Protein AF-A0A257RW24-F1 (afdb_monomer_lite)

Structure (mmCIF, N/CA/C/O backbone):
data_AF-A0A257RW24-F1
#
_entry.id   AF-A0A257RW24-F1
#
loop_
_atom_site.group_PDB
_atom_site.id
_atom_site.type_symbol
_atom_site.label_atom_id
_atom_site.label_alt_id
_atom_site.label_comp_id
_atom_site.label_asym_id
_atom_site.label_entity_id
_atom_site.label_seq_id
_atom_site.pdbx_PDB_ins_code
_atom_site.Cartn_x
_atom_site.Cartn_y
_atom_site.Cartn_z
_atom_site.occupancy
_atom_site.B_iso_or_equiv
_atom_site.auth_seq_id
_atom_site.auth_comp_id
_atom_site.auth_asym_id
_atom_site.auth_atom_id
_atom_site.pdbx_PDB_model_num
ATOM 1 N N . MET A 1 1 ? 23.960 -0.254 -14.186 1.00 91.56 1 MET A N 1
ATOM 2 C CA . MET A 1 1 ? 24.199 -0.274 -12.719 1.00 91.56 1 MET A CA 1
ATOM 3 C C . MET A 1 1 ? 23.982 -1.672 -12.158 1.00 91.56 1 MET A C 1
ATOM 5 O O . MET A 1 1 ? 23.257 -2.456 -12.756 1.00 91.56 1 MET A O 1
ATOM 9 N N . ARG A 1 2 ? 24.567 -2.005 -10.997 1.00 92.94 2 ARG A N 1
ATOM 10 C CA . ARG A 1 2 ? 24.289 -3.277 -10.287 1.00 92.94 2 ARG A CA 1
ATOM 11 C C . ARG A 1 2 ? 23.154 -3.119 -9.274 1.00 92.94 2 ARG A C 1
ATOM 13 O O . ARG A 1 2 ? 22.886 -2.017 -8.808 1.00 92.94 2 ARG A O 1
ATOM 20 N N . ILE A 1 3 ? 22.538 -4.231 -8.863 1.00 92.69 3 ILE A N 1
ATOM 21 C CA . ILE A 1 3 ? 21.361 -4.223 -7.970 1.00 92.69 3 ILE A CA 1
ATOM 22 C C . ILE A 1 3 ? 21.601 -3.482 -6.644 1.00 92.69 3 ILE A C 1
ATOM 24 O O . ILE A 1 3 ? 20.705 -2.809 -6.149 1.00 92.69 3 ILE A O 1
ATOM 28 N N . GLY A 1 4 ? 22.813 -3.559 -6.079 1.00 94.50 4 GLY A N 1
ATOM 29 C CA . GLY A 1 4 ? 23.156 -2.841 -4.846 1.00 94.50 4 GLY A CA 1
ATOM 30 C C . GLY A 1 4 ? 23.192 -1.320 -5.027 1.00 94.50 4 GLY A C 1
ATOM 31 O O . GLY A 1 4 ? 22.765 -0.578 -4.146 1.00 94.50 4 GLY A O 1
ATOM 32 N N . GLU A 1 5 ? 23.639 -0.853 -6.191 1.00 94.94 5 GLU A N 1
ATOM 33 C CA . GLU A 1 5 ? 23.648 0.570 -6.530 1.00 94.94 5 GLU A CA 1
ATOM 34 C C . GLU A 1 5 ? 22.223 1.086 -6.755 1.00 94.94 5 GLU A C 1
ATOM 36 O O . GLU A 1 5 ? 21.843 2.117 -6.200 1.00 94.94 5 GLU A O 1
ATOM 41 N N . VAL A 1 6 ? 21.400 0.328 -7.487 1.00 94.75 6 VAL A N 1
ATOM 42 C CA . VAL A 1 6 ? 19.977 0.647 -7.683 1.00 94.75 6 VAL A CA 1
ATOM 43 C C . VAL A 1 6 ? 19.242 0.690 -6.354 1.00 94.75 6 VAL A C 1
ATOM 45 O O . VAL A 1 6 ? 18.487 1.627 -6.113 1.00 94.75 6 VAL A O 1
ATOM 48 N N . ALA A 1 7 ? 19.484 -0.276 -5.466 1.00 94.81 7 ALA A N 1
ATOM 49 C CA . ALA A 1 7 ? 18.884 -0.303 -4.138 1.00 94.81 7 ALA A CA 1
ATOM 50 C C . ALA A 1 7 ? 19.209 0.969 -3.345 1.00 94.81 7 ALA A C 1
ATOM 52 O O . ALA A 1 7 ? 18.314 1.620 -2.808 1.00 94.81 7 ALA A O 1
ATOM 53 N N . LYS A 1 8 ? 20.482 1.382 -3.348 1.00 94.69 8 LYS A N 1
ATOM 54 C CA . LYS A 1 8 ? 20.921 2.615 -2.685 1.00 94.69 8 LYS A CA 1
ATOM 55 C C . LYS A 1 8 ? 20.269 3.862 -3.290 1.00 94.69 8 LYS A C 1
ATOM 57 O O . LYS A 1 8 ? 19.833 4.735 -2.549 1.00 94.69 8 LYS A O 1
ATOM 62 N N . ARG A 1 9 ? 20.191 3.954 -4.621 1.00 95.06 9 ARG A N 1
ATOM 63 C CA . ARG A 1 9 ? 19.664 5.137 -5.328 1.00 95.06 9 ARG A CA 1
ATOM 64 C C . ARG A 1 9 ? 18.137 5.245 -5.310 1.00 95.06 9 ARG A C 1
ATOM 66 O O . ARG A 1 9 ? 17.607 6.353 -5.344 1.00 95.06 9 ARG A O 1
ATOM 73 N N . SER A 1 10 ? 17.439 4.113 -5.284 1.00 92.75 10 SER A N 1
ATOM 74 C CA . SER A 1 10 ? 15.971 4.048 -5.241 1.00 92.75 10 SER A CA 1
ATOM 75 C C . SER A 1 10 ? 1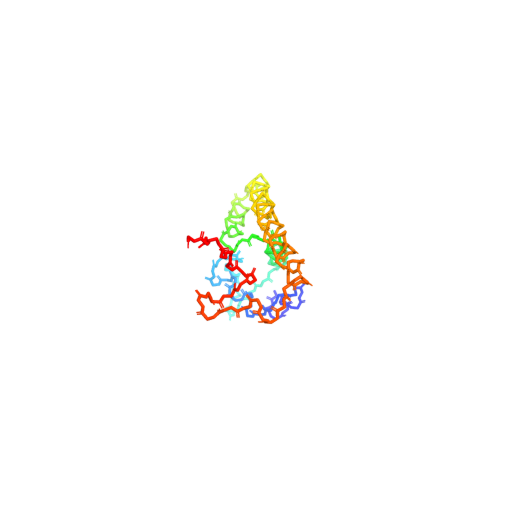5.407 4.045 -3.818 1.00 92.75 10 SER A C 1
ATOM 77 O O . SER A 1 10 ? 14.216 4.283 -3.645 1.00 92.75 10 SER A O 1
ATOM 79 N N . GLY A 1 11 ? 16.230 3.752 -2.804 1.00 93.00 11 GLY A N 1
ATOM 80 C CA . GLY A 1 11 ? 15.769 3.534 -1.429 1.00 93.00 11 GLY A CA 1
ATOM 81 C C . GLY A 1 11 ? 14.998 2.220 -1.244 1.00 93.00 11 GLY A C 1
ATOM 82 O O . GLY A 1 11 ? 14.394 1.997 -0.197 1.00 93.00 11 GLY A O 1
ATOM 83 N N . VAL A 1 12 ? 14.998 1.338 -2.249 1.00 94.94 12 VAL A N 1
ATOM 84 C CA . VAL A 1 12 ? 14.313 0.042 -2.213 1.00 94.94 12 VAL A CA 1
ATOM 85 C C . VAL A 1 12 ? 15.320 -1.056 -1.887 1.00 94.94 12 VAL A C 1
ATOM 87 O O . VAL A 1 12 ? 16.383 -1.141 -2.492 1.00 94.94 12 VAL A O 1
ATOM 90 N N . SER A 1 13 ? 14.993 -1.934 -0.935 1.00 96.19 13 SER A N 1
ATOM 91 C CA . SER A 1 13 ? 15.895 -3.031 -0.569 1.00 96.19 13 SER A CA 1
ATOM 92 C C . SER A 1 13 ? 16.151 -3.977 -1.751 1.00 96.19 13 SER A C 1
ATOM 94 O O . SER A 1 13 ? 15.255 -4.238 -2.553 1.00 96.19 13 SER A O 1
ATOM 96 N N . VAL A 1 14 ? 17.345 -4.577 -1.812 1.00 95.94 14 VAL A N 1
ATOM 97 C CA . VAL A 1 14 ? 17.691 -5.601 -2.819 1.00 95.94 14 VAL A CA 1
ATOM 98 C C . VAL A 1 14 ? 16.665 -6.740 -2.840 1.00 95.94 14 VAL A C 1
ATOM 100 O O . VAL A 1 14 ? 16.282 -7.204 -3.912 1.00 95.94 14 VAL A O 1
ATOM 103 N N . LYS A 1 15 ? 16.184 -7.169 -1.664 1.00 96.56 15 LYS A N 1
ATOM 104 C CA . LYS A 1 15 ? 15.147 -8.204 -1.540 1.00 96.56 15 LYS A CA 1
ATOM 105 C C . LYS A 1 15 ? 13.850 -7.774 -2.224 1.00 96.56 15 LYS A C 1
ATOM 107 O O . LYS A 1 15 ? 13.249 -8.566 -2.938 1.00 96.56 15 LYS A O 1
ATOM 112 N N . THR A 1 16 ? 13.434 -6.525 -2.030 1.00 95.56 16 THR A N 1
ATOM 113 C CA . THR A 1 16 ? 12.221 -5.994 -2.657 1.00 95.56 16 THR A CA 1
ATOM 114 C C . THR A 1 16 ? 12.377 -5.829 -4.164 1.00 95.56 16 THR A C 1
ATOM 116 O O . THR A 1 16 ? 11.444 -6.152 -4.884 1.00 95.56 16 THR A O 1
ATOM 119 N N . ILE A 1 17 ? 13.544 -5.390 -4.649 1.00 95.06 17 ILE A N 1
ATOM 120 C CA . ILE A 1 17 ? 13.813 -5.312 -6.095 1.00 95.06 17 ILE A CA 1
ATOM 121 C C . ILE A 1 17 ? 13.665 -6.697 -6.732 1.00 95.06 17 ILE A C 1
ATOM 123 O O . ILE A 1 17 ? 12.927 -6.843 -7.698 1.00 95.06 17 ILE A O 1
ATOM 127 N N . ARG A 1 18 ? 14.278 -7.733 -6.142 1.00 94.31 18 ARG A N 1
ATOM 128 C CA . ARG A 1 18 ? 14.134 -9.118 -6.628 1.00 94.31 18 ARG A CA 1
ATOM 129 C C . ARG A 1 18 ? 12.687 -9.595 -6.615 1.00 94.31 18 ARG A C 1
ATOM 131 O O . ARG A 1 18 ? 12.247 -10.205 -7.576 1.00 94.31 18 ARG A O 1
ATOM 138 N N . TYR A 1 19 ? 11.954 -9.292 -5.549 1.00 95.06 19 TYR A N 1
ATOM 139 C CA . TYR A 1 19 ? 10.537 -9.632 -5.464 1.00 95.06 19 TYR A CA 1
ATOM 140 C C . TYR A 1 19 ? 9.714 -8.938 -6.562 1.00 95.06 19 TYR A C 1
ATOM 142 O O . TYR A 1 19 ? 8.814 -9.536 -7.137 1.00 95.06 19 TYR A O 1
ATOM 150 N N . TYR A 1 20 ? 10.035 -7.688 -6.895 1.00 95.38 20 TYR A N 1
ATOM 151 C CA . TYR A 1 20 ? 9.370 -6.973 -7.980 1.00 95.38 20 TYR A CA 1
ATOM 152 C C . TYR A 1 20 ? 9.704 -7.499 -9.374 1.00 95.38 20 TYR A C 1
ATOM 154 O O . TYR A 1 20 ? 8.849 -7.433 -10.258 1.00 95.38 20 TYR A O 1
ATOM 162 N N . GLU A 1 21 ? 10.917 -8.011 -9.576 1.00 92.75 21 GLU A N 1
ATOM 163 C CA . GLU A 1 21 ? 11.261 -8.768 -10.782 1.00 92.75 21 GLU A CA 1
ATOM 164 C C . GLU A 1 21 ? 10.459 -10.069 -10.856 1.00 92.75 21 GLU A C 1
ATOM 166 O O . GLU A 1 21 ? 9.874 -10.359 -11.890 1.00 92.75 21 GLU A O 1
ATOM 171 N N . GLU A 1 22 ? 10.386 -10.822 -9.754 1.00 93.12 22 GLU A N 1
ATOM 172 C CA . GLU A 1 22 ? 9.720 -12.131 -9.680 1.00 93.12 22 GLU A CA 1
ATOM 173 C C . GLU A 1 22 ? 8.231 -12.062 -10.035 1.00 93.12 22 GLU A C 1
ATOM 175 O O . GLU A 1 22 ? 7.725 -12.914 -10.758 1.00 93.12 22 GLU A O 1
ATOM 180 N N . ILE A 1 23 ? 7.532 -11.023 -9.575 1.00 93.00 23 ILE A N 1
ATOM 181 C CA . ILE A 1 23 ? 6.116 -10.799 -9.915 1.00 93.00 23 ILE A CA 1
ATOM 182 C C . ILE A 1 23 ? 5.931 -9.980 -11.207 1.00 93.00 23 ILE A C 1
ATOM 184 O O . ILE A 1 23 ? 4.803 -9.639 -11.577 1.00 93.00 23 ILE A O 1
ATOM 188 N N . GLU A 1 24 ? 7.036 -9.646 -11.878 1.00 91.12 24 GLU A N 1
ATOM 189 C CA . GLU A 1 24 ? 7.129 -8.900 -13.139 1.00 91.12 24 GLU A CA 1
ATOM 190 C C . GLU A 1 24 ? 6.506 -7.492 -13.102 1.00 91.12 24 GLU A C 1
ATOM 192 O O . GLU A 1 24 ? 6.045 -6.974 -14.117 1.00 91.12 24 GLU A O 1
ATOM 197 N N . VAL A 1 25 ? 6.481 -6.835 -11.938 1.00 93.75 25 VAL A N 1
ATOM 198 C CA . VAL A 1 25 ? 6.044 -5.428 -11.846 1.00 93.75 25 VAL A CA 1
ATOM 199 C C . VAL A 1 25 ? 7.166 -4.467 -12.261 1.00 93.75 25 VAL A C 1
ATOM 201 O O . VAL A 1 25 ? 6.911 -3.404 -12.828 1.00 93.75 25 VAL A O 1
ATOM 204 N N . LEU A 1 26 ? 8.427 -4.845 -12.023 1.00 90.75 26 LEU A N 1
ATOM 205 C CA . LEU A 1 26 ? 9.592 -4.056 -12.436 1.00 90.75 26 LEU A CA 1
ATOM 206 C C . LEU A 1 26 ? 10.038 -4.352 -13.879 1.00 90.75 26 LEU A C 1
ATOM 208 O O . LEU A 1 26 ? 10.680 -3.501 -14.485 1.00 90.75 26 LEU A O 1
ATOM 212 N N . GLY A 1 27 ? 9.650 -5.506 -14.432 1.00 81.94 27 GLY A N 1
ATOM 213 C CA . GLY A 1 27 ? 10.197 -6.044 -15.683 1.00 81.94 27 GLY A CA 1
ATOM 214 C C . GLY A 1 27 ? 11.534 -6.767 -15.474 1.00 81.94 27 GLY A C 1
ATOM 215 O O . GLY A 1 27 ? 12.155 -6.648 -14.415 1.00 81.94 27 GLY A O 1
ATOM 216 N N . GLU A 1 28 ? 11.974 -7.546 -16.468 1.00 79.44 28 GLU A N 1
ATOM 217 C CA . GLU A 1 28 ? 13.285 -8.205 -16.414 1.00 79.44 28 GLU A CA 1
ATOM 218 C C . GLU A 1 28 ? 14.391 -7.215 -16.831 1.00 79.44 28 GLU A C 1
ATOM 220 O O . GLU A 1 28 ? 14.307 -6.619 -17.908 1.00 79.44 28 GLU A O 1
ATOM 225 N N . PRO A 1 29 ? 15.444 -7.017 -16.016 1.00 81.56 29 PRO A N 1
ATOM 226 C CA . PRO A 1 29 ? 16.539 -6.127 -16.376 1.00 81.56 29 PRO A CA 1
ATOM 227 C C . PRO A 1 29 ? 17.379 -6.709 -17.514 1.00 81.56 29 PRO A C 1
ATOM 229 O O . PRO A 1 29 ? 17.580 -7.924 -17.622 1.00 81.56 29 PRO A O 1
ATOM 232 N N . ARG A 1 30 ? 17.971 -5.820 -18.316 1.00 82.81 30 ARG A N 1
ATOM 233 C CA . ARG A 1 30 ? 18.951 -6.201 -19.336 1.00 82.81 30 ARG A CA 1
ATOM 234 C C . ARG A 1 30 ? 20.096 -6.987 -18.692 1.00 82.81 30 ARG A C 1
ATOM 236 O O . ARG A 1 30 ? 20.516 -6.716 -17.568 1.00 82.81 30 ARG A O 1
ATOM 243 N N . ARG A 1 31 ? 20.651 -7.953 -19.423 1.00 87.12 31 ARG A N 1
ATOM 244 C CA . ARG A 1 31 ? 21.858 -8.675 -19.004 1.00 87.12 31 ARG A CA 1
ATOM 245 C C . ARG A 1 31 ? 23.073 -8.207 -19.797 1.00 87.12 31 ARG A C 1
ATOM 247 O O . ARG A 1 31 ? 22.994 -7.978 -21.002 1.00 87.12 31 ARG A O 1
ATOM 254 N N . LEU A 1 32 ? 24.204 -8.057 -19.114 1.00 86.38 32 LEU A N 1
ATOM 255 C CA . LEU A 1 32 ? 25.505 -7.855 -19.750 1.00 86.38 32 LEU A CA 1
ATOM 256 C C . LEU A 1 32 ? 25.978 -9.156 -20.404 1.00 86.38 32 LEU A C 1
ATOM 258 O O . LEU A 1 32 ? 25.564 -10.242 -20.001 1.00 86.38 32 LEU A O 1
ATOM 262 N N . ALA A 1 33 ? 26.939 -9.050 -21.324 1.00 85.25 33 ALA A N 1
ATOM 263 C CA . ALA A 1 33 ? 27.620 -10.210 -21.912 1.00 85.25 33 ALA A CA 1
ATOM 264 C C . ALA A 1 33 ? 28.256 -11.137 -20.853 1.00 85.25 33 ALA A C 1
ATOM 266 O O . ALA A 1 33 ? 28.387 -12.334 -21.067 1.00 85.25 33 ALA A O 1
ATOM 267 N N . SER A 1 34 ? 28.591 -10.597 -19.678 1.00 85.50 34 SER A N 1
ATOM 268 C CA . SER A 1 34 ? 29.086 -11.344 -18.515 1.00 85.50 34 SER A CA 1
ATOM 269 C C . SER A 1 34 ? 27.996 -12.073 -17.710 1.00 85.50 34 SER A C 1
ATOM 271 O O . SER A 1 34 ? 28.286 -12.622 -16.651 1.00 85.50 34 SER A O 1
ATOM 273 N N . GLY A 1 35 ? 26.734 -12.049 -18.153 1.00 84.50 35 GLY A N 1
ATOM 274 C CA . GLY A 1 35 ? 25.596 -12.716 -17.506 1.00 84.50 35 GLY A CA 1
ATOM 275 C C . GLY A 1 35 ? 24.979 -11.953 -16.329 1.00 84.50 35 GLY A C 1
ATOM 276 O O . GLY A 1 35 ? 23.937 -12.348 -15.803 1.00 84.50 35 GLY A O 1
ATOM 277 N N . TYR A 1 36 ? 25.580 -10.838 -15.915 1.00 85.69 36 TYR A N 1
ATOM 278 C CA . TYR A 1 36 ? 25.061 -10.023 -14.823 1.00 85.69 36 TYR A CA 1
ATOM 279 C C . TYR A 1 36 ? 23.892 -9.134 -15.247 1.00 85.69 36 TYR A C 1
ATOM 281 O O . TYR A 1 36 ? 23.908 -8.560 -16.333 1.00 85.69 36 TYR A O 1
ATOM 289 N N . ARG A 1 37 ? 22.926 -8.951 -14.336 1.00 88.75 37 ARG A N 1
ATOM 290 C CA . ARG A 1 37 ? 21.855 -7.955 -14.475 1.00 88.75 37 ARG A CA 1
ATOM 291 C C . ARG A 1 37 ? 22.435 -6.541 -14.481 1.00 88.75 37 ARG A C 1
ATOM 293 O O . ARG A 1 37 ? 23.258 -6.206 -13.620 1.00 88.75 37 ARG A O 1
ATOM 300 N N . ASP A 1 38 ? 21.959 -5.741 -15.419 1.00 90.88 38 ASP A N 1
ATOM 301 C CA . ASP A 1 38 ? 22.277 -4.337 -15.595 1.00 90.88 38 ASP A CA 1
ATOM 302 C C . ASP A 1 38 ? 20.996 -3.516 -15.566 1.00 90.88 38 ASP A C 1
ATOM 304 O O . ASP A 1 38 ? 20.056 -3.768 -16.315 1.00 90.88 38 ASP A O 1
ATOM 308 N N . TYR A 1 39 ? 20.978 -2.544 -14.667 1.00 90.94 39 TYR A N 1
ATOM 309 C CA . TYR A 1 39 ? 19.845 -1.653 -14.470 1.00 90.94 39 TYR A CA 1
ATOM 310 C C . TYR A 1 39 ? 20.206 -0.248 -14.923 1.00 90.94 39 TYR A C 1
ATOM 312 O O . TYR A 1 39 ? 21.307 0.244 -14.645 1.00 90.94 39 TYR A O 1
ATOM 320 N N . ASP A 1 40 ? 19.260 0.408 -15.564 1.00 90.81 40 ASP A N 1
ATOM 321 C CA . ASP A 1 40 ? 19.364 1.776 -16.046 1.00 90.81 40 ASP A CA 1
ATOM 322 C C . ASP A 1 40 ? 18.687 2.771 -15.093 1.00 90.81 40 ASP A C 1
ATOM 324 O O . ASP A 1 40 ? 18.219 2.435 -13.999 1.00 90.81 40 ASP A O 1
ATOM 328 N N . ILE A 1 41 ? 18.708 4.043 -15.484 1.00 90.06 41 ILE A N 1
ATOM 329 C CA . ILE A 1 41 ? 18.065 5.115 -14.727 1.00 90.06 41 ILE A CA 1
ATOM 330 C C . ILE A 1 41 ? 16.539 4.957 -14.697 1.00 90.06 41 ILE A C 1
ATOM 332 O O . ILE A 1 41 ? 15.924 5.249 -13.672 1.00 90.06 41 ILE A O 1
ATOM 336 N N . ASP A 1 42 ? 15.950 4.410 -15.760 1.00 89.75 42 ASP A N 1
ATOM 337 C CA . ASP A 1 42 ? 14.507 4.198 -15.885 1.00 89.75 42 ASP A CA 1
ATOM 338 C C . ASP A 1 42 ? 14.003 3.190 -14.848 1.00 89.75 42 ASP A C 1
ATOM 340 O O . ASP A 1 42 ? 12.936 3.371 -14.258 1.00 89.75 42 ASP A O 1
ATOM 344 N N . THR A 1 43 ? 14.824 2.192 -14.510 1.00 92.56 43 THR A N 1
ATOM 345 C CA . THR A 1 43 ? 14.569 1.276 -13.390 1.00 92.56 43 THR A CA 1
ATOM 346 C C . THR A 1 43 ? 14.364 2.037 -12.073 1.00 92.56 43 THR A C 1
ATOM 348 O O . THR A 1 43 ? 13.487 1.688 -11.280 1.00 92.56 43 THR A O 1
ATOM 351 N N . ILE A 1 44 ? 15.154 3.084 -11.807 1.00 93.25 44 ILE A N 1
ATOM 352 C CA . ILE A 1 44 ? 15.045 3.868 -10.566 1.00 93.25 44 ILE A CA 1
ATOM 353 C C . ILE A 1 44 ? 13.729 4.651 -10.544 1.00 93.25 44 ILE A C 1
ATOM 355 O O . ILE A 1 44 ? 13.041 4.642 -9.521 1.00 93.25 44 ILE A O 1
ATOM 359 N N . GLU A 1 45 ? 13.359 5.287 -11.654 1.00 91.50 45 GLU A N 1
ATOM 360 C CA . GLU A 1 45 ? 12.085 6.007 -11.772 1.00 91.50 45 GLU A CA 1
ATOM 361 C C . GLU A 1 45 ? 10.888 5.062 -11.624 1.00 91.50 45 GLU A C 1
ATOM 363 O O . GLU A 1 45 ? 9.944 5.351 -10.884 1.00 91.50 45 GLU A O 1
ATOM 368 N N . ARG A 1 46 ? 10.964 3.867 -12.216 1.00 93.00 46 ARG A N 1
ATOM 369 C CA . ARG A 1 46 ? 9.943 2.823 -12.066 1.00 93.00 46 ARG A CA 1
ATOM 370 C C . ARG A 1 46 ? 9.813 2.357 -10.616 1.00 93.00 46 ARG A C 1
ATOM 372 O O . ARG A 1 46 ? 8.701 2.246 -10.106 1.00 93.00 46 ARG A O 1
ATOM 379 N N . LEU A 1 47 ? 10.925 2.154 -9.906 1.00 95.44 47 LEU A N 1
ATOM 380 C CA . LEU A 1 47 ? 10.908 1.811 -8.478 1.00 95.44 47 LEU A CA 1
ATOM 381 C C . LEU A 1 47 ? 10.273 2.912 -7.619 1.00 95.44 47 LEU A C 1
ATOM 383 O O . LEU A 1 47 ? 9.487 2.603 -6.720 1.00 95.44 47 LEU A O 1
ATOM 387 N N . ARG A 1 48 ? 10.570 4.186 -7.904 1.00 93.50 48 ARG A N 1
ATOM 388 C CA . ARG A 1 48 ? 9.936 5.332 -7.231 1.00 93.50 48 ARG A CA 1
ATOM 389 C C . ARG A 1 48 ? 8.433 5.366 -7.488 1.00 93.50 48 ARG A C 1
ATOM 391 O O . ARG A 1 48 ? 7.663 5.522 -6.542 1.00 93.50 48 ARG A O 1
ATOM 398 N N . PHE A 1 49 ? 8.017 5.147 -8.734 1.00 92.50 49 PHE A N 1
ATOM 399 C CA . PHE A 1 49 ? 6.609 5.072 -9.110 1.00 92.50 49 PHE A CA 1
ATOM 400 C C . PHE A 1 49 ? 5.868 3.952 -8.365 1.00 92.50 49 PHE A C 1
ATOM 402 O O . PHE A 1 49 ? 4.816 4.198 -7.770 1.00 92.50 49 PHE A O 1
ATOM 409 N N . ILE A 1 50 ? 6.432 2.739 -8.337 1.00 95.00 50 ILE A N 1
ATOM 410 C CA . ILE A 1 50 ? 5.838 1.598 -7.624 1.00 95.00 50 ILE A CA 1
ATOM 411 C C . ILE A 1 50 ? 5.676 1.939 -6.134 1.00 95.00 50 ILE A C 1
ATOM 413 O O . ILE A 1 50 ? 4.626 1.687 -5.546 1.00 95.00 50 ILE A O 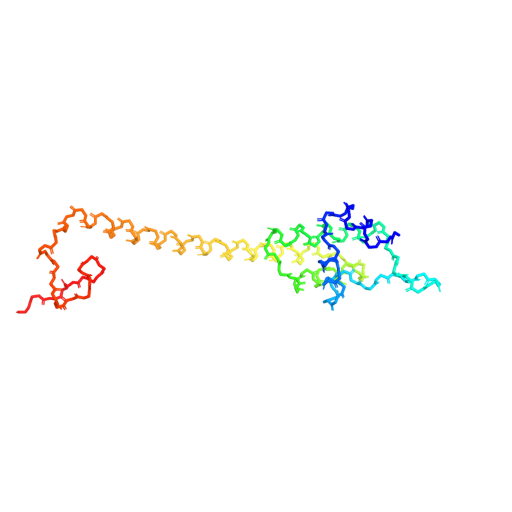1
ATOM 417 N N . ARG A 1 51 ? 6.691 2.554 -5.517 1.00 94.31 51 ARG A N 1
ATOM 418 C CA . ARG A 1 51 ? 6.656 2.962 -4.104 1.00 94.31 51 ARG A CA 1
ATOM 419 C C . ARG A 1 51 ? 5.589 4.011 -3.810 1.00 94.31 51 ARG A C 1
ATOM 421 O O . ARG A 1 51 ? 4.836 3.834 -2.857 1.00 94.31 51 ARG A O 1
ATOM 428 N N . ALA A 1 52 ? 5.503 5.059 -4.625 1.00 92.38 52 ALA A N 1
ATOM 429 C CA . ALA A 1 52 ? 4.483 6.094 -4.478 1.00 92.38 52 ALA A CA 1
ATOM 430 C C . ALA A 1 52 ? 3.066 5.514 -4.629 1.00 92.38 52 ALA A C 1
ATOM 432 O O . ALA A 1 52 ? 2.189 5.801 -3.819 1.00 92.38 52 ALA A O 1
ATOM 433 N N . SER A 1 53 ? 2.876 4.620 -5.600 1.00 93.12 53 SER A N 1
ATOM 434 C CA . SER A 1 53 ? 1.592 3.957 -5.854 1.00 93.12 53 SER A CA 1
ATOM 435 C C . SER A 1 53 ? 1.161 3.034 -4.708 1.00 93.12 53 SER A C 1
ATOM 437 O O . SER A 1 53 ? -0.010 2.979 -4.340 1.00 93.12 53 SER A O 1
ATOM 439 N N . GLN A 1 54 ? 2.105 2.323 -4.088 1.00 94.12 54 GLN A N 1
ATOM 440 C CA . GLN A 1 54 ? 1.799 1.537 -2.891 1.00 94.12 54 GLN A CA 1
ATOM 441 C C . GLN A 1 54 ? 1.457 2.419 -1.691 1.00 94.12 54 GLN A C 1
ATOM 443 O O . GLN A 1 54 ? 0.575 2.067 -0.911 1.00 94.12 54 GLN A O 1
ATOM 448 N N . ALA A 1 55 ? 2.129 3.564 -1.539 1.00 91.94 55 ALA A N 1
ATOM 449 C CA . ALA A 1 55 ? 1.829 4.512 -0.469 1.00 91.94 55 ALA A CA 1
ATOM 450 C C . ALA A 1 55 ? 0.419 5.117 -0.605 1.00 91.94 55 ALA A C 1
ATOM 452 O O . ALA A 1 55 ? -0.207 5.410 0.409 1.00 91.94 55 ALA A O 1
ATOM 453 N N . SER A 1 56 ? -0.114 5.232 -1.828 1.00 90.12 56 SER A N 1
ATOM 454 C CA . SER A 1 56 ? -1.516 5.605 -2.072 1.00 90.12 56 SER A CA 1
ATOM 455 C C . SER A 1 56 ? -2.509 4.445 -1.916 1.00 90.12 56 SER A C 1
ATOM 457 O O . SER A 1 56 ? -3.704 4.624 -2.134 1.00 90.12 56 SER A O 1
ATOM 459 N N . GLY A 1 57 ? -2.042 3.251 -1.542 1.00 90.56 57 GLY A N 1
ATOM 460 C CA . GLY A 1 57 ? -2.892 2.094 -1.273 1.00 90.56 57 GLY A CA 1
ATOM 461 C C . GLY A 1 57 ? -3.218 1.228 -2.488 1.00 90.56 57 GLY A C 1
ATOM 462 O O . GLY A 1 57 ? -4.093 0.375 -2.369 1.00 90.56 57 GLY A O 1
ATOM 463 N N . LEU A 1 58 ? -2.529 1.409 -3.621 1.00 92.88 58 LEU A N 1
ATOM 464 C CA . LEU A 1 58 ? -2.681 0.521 -4.774 1.00 92.88 58 LEU A CA 1
ATOM 465 C C . LEU A 1 58 ? -1.957 -0.808 -4.537 1.00 92.88 58 LEU A C 1
ATOM 467 O O . LEU A 1 58 ? -0.844 -0.863 -3.998 1.00 92.88 58 LEU A O 1
ATOM 471 N N . SER A 1 59 ? -2.583 -1.892 -4.979 1.00 93.88 59 SER A N 1
ATOM 472 C CA . SER A 1 59 ? -1.996 -3.227 -4.956 1.00 93.88 59 SER A CA 1
ATOM 473 C C . SER A 1 59 ? -0.910 -3.380 -6.025 1.00 93.88 59 SER A C 1
ATOM 475 O O . SER A 1 59 ? -0.901 -2.702 -7.052 1.00 93.88 59 SER A O 1
ATOM 477 N N . LEU A 1 60 ? 0.005 -4.334 -5.830 1.00 93.88 60 LEU A N 1
ATOM 478 C CA . LEU A 1 60 ? 1.033 -4.632 -6.836 1.00 93.88 60 LEU A CA 1
ATOM 479 C C . LEU A 1 60 ? 0.441 -5.135 -8.162 1.00 93.88 60 LEU A C 1
ATOM 481 O O . LEU A 1 60 ? 1.051 -4.915 -9.203 1.00 93.88 60 LEU A O 1
ATOM 485 N N . GLY A 1 61 ? -0.744 -5.753 -8.134 1.00 92.94 61 GLY A N 1
ATOM 486 C CA . GLY A 1 61 ? -1.465 -6.161 -9.341 1.00 92.94 61 GLY A CA 1
ATOM 487 C C . GLY A 1 61 ? -1.955 -4.964 -10.159 1.00 92.94 61 GLY A C 1
ATOM 488 O O . GLY A 1 61 ? -1.713 -4.903 -11.362 1.00 92.94 61 GLY A O 1
ATOM 489 N N . GLU A 1 62 ? -2.566 -3.972 -9.506 1.00 93.62 62 GLU A N 1
ATOM 490 C CA . GLU A 1 62 ? -2.996 -2.727 -10.163 1.00 93.62 62 GLU A CA 1
ATOM 491 C C . GLU A 1 62 ? -1.796 -1.946 -10.707 1.00 93.62 62 GLU A C 1
ATOM 493 O O . GLU A 1 62 ? -1.812 -1.485 -11.848 1.00 93.62 62 GLU A O 1
ATOM 498 N N . ILE A 1 63 ? -0.714 -1.868 -9.925 1.00 94.69 63 ILE A N 1
ATOM 499 C CA . ILE A 1 63 ? 0.534 -1.223 -10.346 1.00 94.69 63 ILE A CA 1
ATOM 500 C C . ILE A 1 63 ? 1.128 -1.931 -11.567 1.00 94.69 63 ILE A C 1
ATOM 502 O O . ILE A 1 63 ? 1.522 -1.256 -12.515 1.00 94.69 63 ILE A O 1
ATOM 506 N N . LYS A 1 64 ? 1.153 -3.272 -11.588 1.00 92.88 64 LYS A N 1
ATOM 507 C CA . LYS A 1 64 ? 1.606 -4.051 -12.752 1.00 92.88 64 LYS A CA 1
ATOM 508 C C . LYS A 1 64 ? 0.784 -3.715 -13.996 1.00 92.88 64 LYS A C 1
ATOM 510 O O . LYS A 1 64 ? 1.363 -3.519 -15.060 1.00 92.88 64 LYS A O 1
ATOM 515 N N . GLY A 1 65 ? -0.535 -3.572 -13.855 1.00 90.88 65 GLY A N 1
ATOM 516 C CA . GLY A 1 65 ? -1.412 -3.116 -14.934 1.00 90.88 65 GLY A CA 1
ATOM 517 C C . GLY A 1 65 ? -1.011 -1.740 -15.468 1.00 90.88 65 GLY A C 1
ATOM 518 O O . GLY A 1 65 ? -0.735 -1.601 -16.657 1.00 90.88 65 GLY A O 1
ATOM 519 N N . ILE A 1 66 ? -0.906 -0.738 -14.589 1.00 92.19 66 ILE A N 1
ATOM 520 C CA . ILE A 1 66 ? -0.519 0.640 -14.946 1.00 92.19 66 ILE A CA 1
ATOM 521 C C . ILE A 1 66 ? 0.817 0.677 -15.692 1.00 92.19 66 ILE A C 1
ATOM 523 O O . ILE A 1 66 ? 0.965 1.340 -16.720 1.00 92.19 66 ILE A O 1
ATOM 527 N N . VAL A 1 67 ? 1.790 -0.053 -15.161 1.00 90.75 67 VAL A N 1
ATOM 528 C CA . VAL A 1 67 ? 3.126 -0.152 -15.725 1.00 90.75 67 VAL A CA 1
ATOM 529 C C . VAL A 1 67 ? 3.088 -0.803 -17.114 1.00 90.75 67 VAL A C 1
ATOM 531 O O . VAL A 1 67 ? 3.685 -0.270 -18.044 1.00 90.75 67 VAL A O 1
ATOM 534 N N . ALA A 1 68 ? 2.317 -1.878 -17.295 1.00 89.00 68 ALA A N 1
ATOM 535 C CA . ALA A 1 68 ? 2.164 -2.536 -18.591 1.00 89.00 68 ALA A CA 1
ATOM 536 C C . ALA A 1 68 ? 1.494 -1.640 -19.651 1.00 89.00 68 ALA A C 1
ATOM 538 O O . ALA A 1 68 ? 1.841 -1.732 -20.826 1.00 89.00 68 ALA A O 1
ATOM 539 N N . TYR A 1 69 ? 0.553 -0.765 -19.270 1.00 89.75 69 TYR A N 1
ATOM 540 C CA . TYR A 1 69 ? 0.003 0.257 -20.178 1.00 89.75 69 TYR A CA 1
ATOM 541 C C . TYR A 1 69 ? 1.092 1.226 -20.650 1.00 89.75 69 TYR A C 1
ATOM 543 O O . TYR A 1 69 ? 1.228 1.477 -21.847 1.00 89.75 69 TYR A O 1
ATOM 551 N N . ARG A 1 70 ? 1.910 1.724 -19.714 1.00 88.81 70 ARG A N 1
ATOM 552 C CA . ARG A 1 70 ? 3.013 2.638 -20.030 1.00 88.81 70 ARG A CA 1
ATOM 553 C C . ARG A 1 70 ? 4.070 1.981 -20.921 1.00 88.81 70 ARG A C 1
ATOM 555 O O . ARG A 1 70 ? 4.558 2.638 -21.836 1.00 88.81 70 ARG A O 1
ATOM 562 N N . ASP A 1 71 ? 4.379 0.705 -20.694 1.00 88.31 71 ASP A N 1
ATOM 563 C CA . ASP A 1 71 ? 5.335 -0.067 -21.502 1.00 88.31 71 ASP A CA 1
ATOM 564 C C . ASP A 1 71 ? 4.872 -0.239 -22.963 1.00 88.31 71 ASP A C 1
ATOM 566 O O . ASP A 1 71 ? 5.704 -0.371 -23.858 1.00 88.31 71 ASP A O 1
ATOM 570 N N . ARG A 1 72 ? 3.560 -0.164 -23.237 1.00 89.94 72 ARG A N 1
ATOM 571 C CA . ARG A 1 72 ? 3.002 -0.123 -24.604 1.00 89.94 72 ARG A CA 1
ATOM 572 C C . ARG A 1 72 ? 2.977 1.279 -25.227 1.00 89.94 72 ARG A C 1
ATOM 574 O O . ARG A 1 72 ? 2.477 1.446 -26.334 1.00 89.94 72 ARG A O 1
ATOM 581 N N . GLY A 1 73 ? 3.500 2.291 -24.533 1.00 88.69 73 GLY A N 1
ATOM 582 C CA . GLY A 1 73 ? 3.481 3.688 -24.976 1.00 88.69 73 GLY A CA 1
ATOM 583 C C . GLY A 1 73 ? 2.150 4.406 -24.734 1.00 88.69 73 GLY A C 1
ATOM 584 O O . GLY A 1 73 ? 1.977 5.540 -25.175 1.00 88.69 73 GLY A O 1
ATOM 585 N N . GLU A 1 74 ? 1.214 3.778 -24.021 1.00 90.62 74 GLU A N 1
ATOM 586 C CA . GLU A 1 74 ? -0.085 4.366 -23.703 1.00 90.62 74 GLU A CA 1
ATOM 587 C C . GLU A 1 74 ? -0.004 5.212 -22.420 1.00 90.62 74 GLU A C 1
ATOM 589 O O . GLU A 1 74 ? 0.795 4.952 -21.516 1.00 90.62 74 GLU A O 1
ATOM 594 N N . SER A 1 75 ? -0.851 6.242 -22.317 1.00 90.31 75 SER A N 1
ATOM 595 C CA . SER A 1 75 ? -0.963 7.055 -21.102 1.00 90.31 75 SER A CA 1
ATOM 596 C C . SER A 1 75 ? -1.892 6.374 -20.091 1.00 90.31 75 SER A C 1
ATOM 598 O O . SER A 1 75 ? -3.091 6.272 -20.357 1.00 90.31 75 SER A O 1
ATOM 600 N N . PRO A 1 76 ? -1.405 5.951 -18.908 1.00 88.19 76 PRO A N 1
ATOM 601 C CA . PRO A 1 76 ? -2.250 5.293 -17.917 1.00 88.19 76 PRO A CA 1
ATOM 602 C C . PRO A 1 76 ? -3.018 6.284 -17.027 1.00 88.19 76 PRO A C 1
ATOM 604 O O . PRO A 1 76 ? -3.692 5.860 -16.092 1.00 88.19 76 PRO A O 1
ATOM 607 N N . CYS A 1 77 ? -2.902 7.600 -17.254 1.00 89.06 77 CYS A N 1
ATOM 608 C CA . CYS A 1 77 ? -3.349 8.625 -16.305 1.00 89.06 77 CYS A CA 1
ATOM 609 C C . CYS A 1 77 ? -4.841 8.533 -15.949 1.00 89.06 77 CYS A C 1
ATOM 611 O O . CYS A 1 77 ? -5.188 8.692 -14.781 1.00 89.06 77 CYS A O 1
ATOM 613 N N . SER A 1 78 ? -5.715 8.255 -16.923 1.00 88.69 78 SER A N 1
ATOM 614 C CA . SER A 1 78 ? -7.152 8.066 -16.672 1.00 88.69 78 SER A CA 1
ATOM 615 C C . SER A 1 78 ? -7.407 6.836 -15.800 1.00 88.69 78 SER A C 1
ATOM 617 O O . SER A 1 78 ? -8.078 6.933 -14.778 1.00 88.69 78 SER A O 1
ATOM 619 N N . HIS A 1 79 ? -6.784 5.707 -16.141 1.00 88.25 79 HIS A N 1
ATOM 620 C CA . HIS A 1 79 ? -6.901 4.467 -15.380 1.00 88.25 79 HIS A CA 1
ATOM 621 C C . HIS A 1 79 ? -6.392 4.613 -13.937 1.00 88.25 79 HIS A C 1
ATOM 623 O O . HIS A 1 79 ? -7.040 4.154 -12.996 1.00 88.25 79 HIS A O 1
ATOM 629 N N . VAL A 1 80 ? -5.259 5.298 -13.748 1.00 91.00 80 VAL A N 1
ATOM 630 C CA . VAL A 1 80 ? -4.709 5.617 -12.421 1.00 91.00 80 VAL A CA 1
ATOM 631 C C . VAL A 1 80 ? -5.678 6.491 -11.628 1.00 91.00 80 VAL A C 1
ATOM 633 O O . VAL A 1 80 ? -5.920 6.220 -10.455 1.00 91.00 80 VAL A O 1
ATOM 636 N N . LEU A 1 81 ? -6.255 7.521 -12.251 1.00 91.81 81 LEU A N 1
ATOM 637 C CA . LEU A 1 81 ? -7.212 8.401 -11.584 1.00 91.81 81 LEU A CA 1
ATOM 638 C C . LEU A 1 81 ? -8.455 7.634 -11.114 1.00 91.81 81 LEU A C 1
ATOM 640 O O . LEU A 1 81 ? -8.910 7.846 -9.991 1.00 91.81 81 LEU A O 1
ATOM 644 N N . ASP A 1 82 ? -8.971 6.715 -11.928 1.00 92.56 82 ASP A N 1
ATOM 645 C CA . ASP A 1 82 ? -10.130 5.894 -11.569 1.00 92.56 82 ASP A CA 1
ATOM 646 C C . ASP A 1 82 ? -9.821 4.912 -10.430 1.00 92.56 82 ASP A C 1
ATOM 648 O O . ASP A 1 82 ? -10.663 4.681 -9.561 1.00 92.56 82 ASP A O 1
ATOM 652 N N . LEU A 1 83 ? -8.609 4.348 -10.398 1.00 92.00 83 LEU A N 1
ATOM 653 C CA . LEU A 1 83 ? -8.128 3.534 -9.276 1.00 92.00 83 LEU A CA 1
ATOM 654 C C . LEU A 1 83 ? -8.058 4.351 -7.979 1.00 92.00 83 LEU A C 1
ATOM 656 O O . LEU A 1 83 ? -8.558 3.915 -6.944 1.00 92.00 83 LEU A O 1
ATOM 660 N N . LEU A 1 84 ? -7.480 5.553 -8.039 1.00 92.38 84 LEU A N 1
ATOM 661 C CA . LEU A 1 84 ? -7.344 6.430 -6.875 1.00 92.38 84 LEU A CA 1
ATOM 662 C C . LEU A 1 84 ? -8.700 6.914 -6.350 1.00 92.38 84 LEU A C 1
ATOM 664 O O . LEU A 1 84 ? -8.892 6.957 -5.138 1.00 92.38 84 LEU A O 1
ATOM 668 N N . ARG A 1 85 ? -9.652 7.228 -7.237 1.00 94.88 85 ARG A N 1
ATOM 669 C CA . ARG A 1 85 ? -11.027 7.589 -6.852 1.00 94.88 85 ARG A CA 1
ATOM 670 C C . ARG A 1 85 ? -11.716 6.452 -6.112 1.00 94.88 85 ARG A C 1
ATOM 672 O O . ARG A 1 85 ? -12.150 6.655 -4.986 1.00 94.88 85 ARG A O 1
ATOM 679 N N . ARG A 1 86 ? -11.706 5.244 -6.687 1.00 93.88 86 ARG A N 1
ATOM 680 C CA . ARG A 1 86 ? -12.261 4.054 -6.023 1.00 93.88 86 ARG A CA 1
ATOM 681 C C . ARG A 1 86 ? -11.623 3.823 -4.659 1.00 93.88 86 ARG A C 1
ATOM 683 O O . ARG A 1 86 ? -12.326 3.555 -3.692 1.00 93.88 86 ARG A O 1
ATOM 690 N N . ARG A 1 87 ? -10.300 3.981 -4.560 1.00 92.00 87 ARG A N 1
ATOM 691 C CA . ARG A 1 87 ? -9.601 3.815 -3.287 1.00 92.00 87 ARG A CA 1
ATOM 692 C C . ARG A 1 87 ? -9.998 4.871 -2.253 1.00 92.00 87 ARG A C 1
ATOM 694 O O . ARG A 1 87 ? -10.113 4.539 -1.077 1.00 92.00 87 ARG A O 1
ATOM 701 N N . SER A 1 88 ? -10.211 6.114 -2.680 1.00 95.06 88 SER A N 1
ATOM 702 C CA . SER A 1 88 ? -10.732 7.177 -1.816 1.00 95.06 88 SER A CA 1
ATOM 703 C C . SER A 1 88 ? -12.117 6.817 -1.281 1.00 95.06 88 SER A C 1
ATOM 705 O O . SER A 1 88 ? -12.319 6.848 -0.070 1.00 95.06 88 SER A O 1
ATOM 707 N N . ASP A 1 89 ? -13.027 6.383 -2.157 1.00 96.62 89 ASP A N 1
ATOM 708 C CA . ASP A 1 89 ? -14.397 6.017 -1.778 1.00 96.62 89 ASP A CA 1
ATOM 709 C C . ASP A 1 89 ? -14.422 4.842 -0.778 1.00 96.62 89 ASP A C 1
ATOM 711 O O . ASP A 1 89 ? -15.180 4.844 0.195 1.00 96.62 89 ASP A O 1
ATOM 715 N N . GLU A 1 90 ? -13.553 3.843 -0.969 1.00 95.00 90 GLU A N 1
ATOM 716 C CA . GLU A 1 90 ? -13.379 2.731 -0.026 1.00 95.00 90 GLU A CA 1
ATOM 717 C C . GLU A 1 90 ? -12.892 3.200 1.352 1.00 95.00 90 GLU A C 1
ATOM 719 O O . GLU A 1 90 ? -13.375 2.720 2.381 1.00 95.00 90 GLU A O 1
ATOM 724 N N . ILE A 1 91 ? -11.927 4.125 1.384 1.00 95.06 91 ILE A N 1
ATOM 725 C CA . ILE A 1 91 ? -11.402 4.696 2.629 1.00 95.06 91 ILE A CA 1
ATOM 726 C C . ILE A 1 91 ? -12.496 5.489 3.345 1.00 95.06 91 ILE A C 1
ATOM 728 O O . ILE A 1 91 ? -12.665 5.325 4.554 1.00 95.06 91 ILE A O 1
ATOM 732 N N . ASP A 1 92 ? -13.278 6.289 2.622 1.00 97.88 92 ASP A N 1
ATOM 733 C CA . ASP A 1 92 ? -14.388 7.050 3.197 1.00 97.88 92 ASP A CA 1
ATOM 734 C C . ASP A 1 92 ? -15.446 6.123 3.813 1.00 97.88 92 ASP A C 1
ATOM 736 O O . ASP A 1 92 ? -15.889 6.343 4.946 1.00 97.88 92 ASP A O 1
ATOM 740 N N . ALA A 1 93 ? -15.781 5.019 3.141 1.00 97.81 93 ALA A N 1
ATOM 741 C CA . ALA A 1 93 ? -16.681 4.006 3.689 1.00 97.81 93 ALA A CA 1
ATOM 742 C C . ALA A 1 93 ? -16.132 3.371 4.984 1.00 97.81 93 ALA A C 1
ATOM 744 O O . ALA A 1 93 ? -16.870 3.203 5.961 1.00 97.81 93 ALA A O 1
ATOM 745 N N . GLN A 1 94 ? -14.831 3.059 5.030 1.00 97.31 94 GLN A N 1
ATOM 746 C CA . GLN A 1 94 ? -14.177 2.540 6.238 1.00 97.31 94 GLN A CA 1
ATOM 747 C C . GLN A 1 94 ? -14.174 3.564 7.378 1.00 97.31 94 GLN A C 1
ATOM 749 O O . GLN A 1 94 ? -14.416 3.204 8.532 1.00 97.31 94 GLN A O 1
ATOM 754 N N . ILE A 1 95 ? -13.935 4.841 7.072 1.00 98.25 95 ILE A N 1
ATOM 755 C CA . ILE A 1 95 ? -13.976 5.931 8.051 1.00 98.25 95 ILE A CA 1
ATOM 756 C C . ILE A 1 95 ? -15.367 6.030 8.680 1.00 98.25 95 ILE A C 1
ATOM 758 O O . ILE A 1 95 ? -15.474 6.144 9.904 1.00 98.25 95 ILE A O 1
ATOM 762 N N . GLU A 1 96 ? -16.431 5.964 7.881 1.00 98.56 96 GLU A N 1
ATOM 763 C CA . GLU A 1 96 ? -17.797 6.026 8.402 1.00 98.56 96 GLU A CA 1
ATOM 764 C C . GLU A 1 96 ? -18.128 4.835 9.310 1.00 98.56 96 GLU A C 1
ATOM 766 O O . GLU A 1 96 ? -18.718 5.017 10.380 1.00 98.56 96 GLU A O 1
ATOM 771 N N . GLU A 1 97 ? -17.671 3.631 8.971 1.00 98.12 97 GLU A N 1
ATOM 772 C CA . GLU A 1 97 ? -17.866 2.461 9.830 1.00 98.12 97 GLU A CA 1
ATOM 773 C C . GLU A 1 97 ? -17.079 2.564 11.148 1.00 98.12 97 GLU A C 1
ATOM 775 O O . GLU A 1 97 ? -17.607 2.303 12.236 1.00 98.12 97 GLU A O 1
ATOM 780 N N . LEU A 1 98 ? -15.838 3.054 11.090 1.00 98.62 98 LEU A N 1
ATOM 781 C CA . LEU A 1 98 ? -15.033 3.325 12.282 1.00 98.62 98 LEU A CA 1
ATOM 782 C C . LEU A 1 98 ? -15.674 4.404 13.169 1.00 98.62 98 LEU A C 1
ATOM 784 O O . LEU A 1 98 ? -15.683 4.269 14.397 1.00 98.62 98 LEU A O 1
ATOM 788 N N . LYS A 1 99 ? -16.268 5.453 12.585 1.00 98.44 99 LYS A N 1
ATOM 789 C CA . LYS A 1 99 ? -17.017 6.484 13.329 1.00 98.44 99 LYS A CA 1
ATOM 790 C C . LYS A 1 99 ? -18.259 5.910 14.015 1.00 98.44 99 LYS A C 1
ATOM 792 O O . LYS A 1 99 ? -18.528 6.257 15.174 1.00 98.44 99 LYS A O 1
ATOM 797 N N . ARG A 1 100 ? -19.003 5.019 13.350 1.00 97.88 100 ARG A N 1
ATOM 798 C CA . ARG A 1 100 ? -20.159 4.319 13.945 1.00 97.88 100 ARG A CA 1
ATOM 799 C C . ARG A 1 100 ? -19.728 3.453 15.120 1.00 97.88 100 ARG A C 1
ATOM 801 O O . ARG A 1 1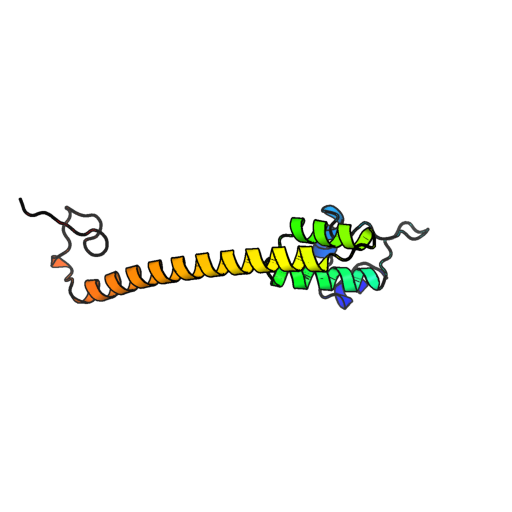00 ? -20.268 3.603 16.219 1.00 97.88 100 ARG A O 1
ATOM 808 N N . SER A 1 101 ? -18.697 2.638 14.925 1.00 97.31 101 SER A N 1
ATOM 809 C CA . SER A 1 101 ? -18.109 1.803 15.975 1.00 97.31 101 SER A CA 1
ATOM 810 C C . SER A 1 101 ? -17.639 2.641 17.168 1.00 97.31 101 SER A C 1
ATOM 812 O O . SER A 1 101 ? -18.002 2.362 18.311 1.00 97.31 101 SER A O 1
ATOM 814 N N . LYS A 1 102 ? -16.929 3.748 16.917 1.00 97.88 102 LYS A N 1
ATOM 815 C CA . LYS A 1 102 ? -16.492 4.691 17.960 1.00 97.88 102 LYS A CA 1
ATOM 816 C C . LYS A 1 102 ? -17.671 5.293 18.728 1.00 97.88 102 LYS A C 1
ATOM 818 O O . LYS A 1 102 ? -17.612 5.418 19.949 1.00 97.88 102 LYS A O 1
ATOM 823 N N . THR A 1 103 ? -18.759 5.632 18.039 1.00 97.44 103 THR A N 1
ATOM 824 C CA . THR A 1 103 ? -19.989 6.126 18.677 1.00 97.44 103 THR A CA 1
ATOM 825 C C . THR A 1 103 ? -20.597 5.082 19.615 1.00 97.44 103 THR A C 1
ATOM 827 O O . THR A 1 103 ? -20.992 5.420 20.733 1.00 97.44 103 THR A O 1
ATOM 830 N N . ILE A 1 104 ? -20.659 3.816 19.192 1.00 94.38 104 ILE A N 1
ATOM 831 C CA . ILE A 1 104 ? -21.149 2.709 20.027 1.00 94.38 104 ILE A CA 1
ATOM 832 C C . ILE A 1 104 ? -20.258 2.543 21.261 1.00 94.38 104 ILE A C 1
ATOM 834 O O . ILE A 1 104 ? -20.769 2.541 22.381 1.00 94.38 104 ILE A O 1
ATOM 838 N N . ILE A 1 105 ? -18.937 2.498 21.075 1.00 94.81 105 ILE A N 1
ATOM 839 C CA . ILE A 1 105 ? -17.960 2.399 22.168 1.00 94.81 105 ILE A CA 1
ATOM 840 C C . ILE A 1 105 ? -18.149 3.544 23.173 1.00 94.81 105 ILE A C 1
ATOM 842 O O . ILE A 1 105 ? -18.269 3.298 24.370 1.00 94.81 105 ILE A O 1
ATOM 846 N N . ASN A 1 106 ? -18.276 4.789 22.710 1.00 95.69 106 ASN A N 1
ATOM 847 C CA . ASN A 1 106 ? -18.479 5.947 23.587 1.00 95.69 106 ASN A CA 1
ATOM 848 C C . ASN A 1 106 ? -19.795 5.880 24.378 1.00 95.69 106 ASN A C 1
ATOM 850 O O . ASN A 1 106 ? -19.842 6.287 25.543 1.00 95.69 106 ASN A O 1
ATOM 854 N N . LYS A 1 107 ? -20.869 5.350 23.775 1.00 91.88 107 LYS A N 1
ATOM 855 C CA . LYS A 1 107 ? -22.140 5.108 24.478 1.00 91.88 107 LYS A CA 1
ATOM 856 C C . LYS A 1 107 ? -21.968 4.065 25.580 1.00 91.88 107 LYS A C 1
ATOM 858 O O . LYS A 1 107 ? -22.462 4.278 26.686 1.00 91.88 107 LYS A O 1
ATOM 863 N N . LEU A 1 108 ? -21.249 2.978 25.301 1.00 91.06 108 LEU A N 1
ATOM 864 C CA . LEU A 1 108 ? -20.940 1.944 26.290 1.00 91.06 108 LEU A CA 1
ATOM 865 C C . LEU A 1 108 ? -20.092 2.521 27.433 1.00 91.06 108 LEU A C 1
ATOM 867 O O . LEU A 1 108 ? -20.491 2.424 28.586 1.00 91.06 108 LEU A O 1
ATOM 871 N N . VAL A 1 109 ? -19.004 3.233 27.134 1.00 92.12 109 VAL A N 1
ATOM 872 C CA . VAL A 1 109 ? -18.157 3.901 28.145 1.00 92.12 109 VAL A CA 1
ATOM 873 C C . VAL A 1 109 ? -18.947 4.907 28.989 1.00 92.12 109 VAL A C 1
ATOM 875 O O . VAL A 1 109 ? -18.729 5.036 30.189 1.00 92.12 109 VAL A O 1
ATOM 878 N N . THR A 1 110 ? -19.898 5.625 28.396 1.00 91.12 110 THR A N 1
ATOM 879 C CA . THR A 1 110 ? -20.759 6.541 29.158 1.00 91.12 110 THR A CA 1
ATOM 880 C C . THR A 1 110 ? -21.719 5.777 30.070 1.00 91.12 110 THR A C 1
ATOM 882 O O . THR A 1 110 ? -21.964 6.199 31.200 1.00 91.12 110 THR A O 1
ATOM 885 N N . ARG A 1 111 ? -22.253 4.640 29.604 1.00 85.38 111 ARG A N 1
ATOM 886 C CA . ARG A 1 111 ? -23.128 3.765 30.394 1.00 85.38 111 ARG A CA 1
ATOM 887 C C . ARG A 1 111 ? -22.391 3.145 31.579 1.00 85.38 111 ARG A C 1
ATOM 889 O O . ARG A 1 111 ? -22.974 3.094 32.659 1.00 85.38 111 ARG A O 1
ATOM 896 N N . SER A 1 112 ? -21.139 2.712 31.406 1.00 86.50 112 SER A N 1
ATOM 897 C CA . SER A 1 112 ? -20.364 2.082 32.486 1.00 86.50 112 SER A CA 1
ATOM 898 C C . SER A 1 112 ? -20.222 2.981 33.710 1.00 86.50 112 SER A C 1
ATOM 900 O O . SER A 1 112 ? -20.249 2.482 34.825 1.00 86.50 112 SER A O 1
ATOM 902 N N . ARG A 1 113 ? -20.183 4.308 33.530 1.00 87.56 113 ARG A N 1
ATOM 903 C CA . ARG A 1 113 ? -20.120 5.275 34.642 1.00 87.56 113 ARG A CA 1
ATOM 904 C C . ARG A 1 113 ? -21.308 5.204 35.602 1.00 87.56 113 ARG A C 1
ATOM 906 O O . ARG A 1 113 ? -21.203 5.686 36.721 1.00 87.56 113 ARG A O 1
ATOM 913 N N . LYS A 1 114 ? -22.446 4.675 35.148 1.00 83.50 114 LYS A N 1
ATOM 914 C CA . LYS A 1 114 ? -23.664 4.519 35.955 1.00 83.50 114 LYS A CA 1
ATOM 915 C C . LYS A 1 114 ? -23.875 3.087 36.443 1.00 83.50 114 LYS A C 1
ATOM 917 O O . LYS A 1 114 ? -24.811 2.862 37.199 1.00 83.50 114 LYS A O 1
ATOM 922 N N . LEU A 1 115 ? -23.059 2.141 35.981 1.00 80.44 115 LEU A N 1
ATOM 923 C CA . LEU A 1 115 ? -23.136 0.740 36.372 1.00 80.44 115 LEU A CA 1
ATOM 924 C C . LEU A 1 115 ? -22.284 0.517 37.614 1.00 80.44 115 LEU A C 1
ATOM 926 O O . LEU A 1 115 ? -21.117 0.906 37.658 1.00 80.44 115 LEU A O 1
ATOM 930 N N . ARG A 1 116 ? -22.868 -0.135 38.611 1.00 79.62 116 ARG A N 1
ATOM 931 C CA . ARG A 1 116 ? -22.153 -0.649 39.774 1.00 79.62 116 ARG A CA 1
ATOM 932 C C . ARG A 1 116 ? -21.833 -2.127 39.546 1.00 79.62 116 ARG A C 1
ATOM 934 O O . ARG A 1 116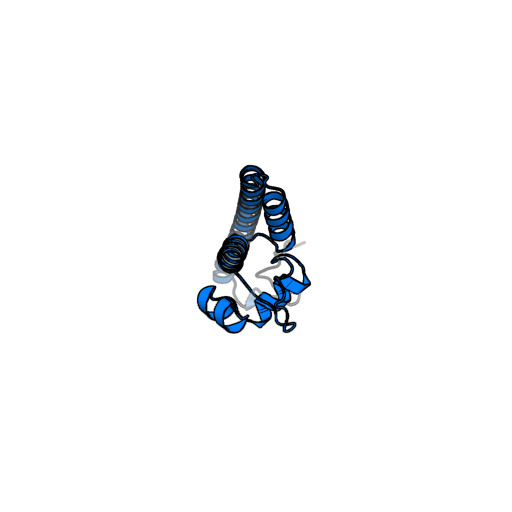 ? -22.577 -2.798 38.835 1.00 79.62 116 ARG A O 1
ATOM 941 N N . PRO A 1 117 ? -20.767 -2.666 40.160 1.00 78.94 117 PRO A N 1
ATOM 942 C CA . PRO A 1 117 ? -20.455 -4.096 40.079 1.00 78.94 117 PRO A CA 1
ATOM 943 C C . PRO A 1 117 ? -21.628 -4.999 40.489 1.00 78.94 117 PRO A C 1
ATOM 945 O O . PRO A 1 117 ? -21.788 -6.082 39.943 1.00 78.94 117 PRO A O 1
ATOM 948 N N . GLU A 1 118 ? -22.470 -4.520 41.404 1.00 81.06 118 GLU A N 1
ATOM 949 C CA . GLU A 1 118 ? -23.672 -5.203 41.897 1.00 81.06 118 GLU A CA 1
ATOM 950 C C . GLU A 1 118 ? -24.795 -5.306 40.851 1.00 81.06 118 GLU A C 1
ATOM 952 O O . GLU A 1 118 ? -25.670 -6.158 40.969 1.00 81.06 118 GLU A O 1
ATOM 957 N N . ASP A 1 119 ? -24.764 -4.467 39.809 1.00 77.44 119 ASP A N 1
ATOM 958 C CA . ASP A 1 119 ? -25.725 -4.517 38.702 1.00 77.44 119 ASP A CA 1
ATOM 959 C C . ASP A 1 119 ? -25.364 -5.626 37.682 1.00 77.44 119 ASP A C 1
ATOM 961 O O . ASP A 1 119 ? -26.123 -5.894 36.748 1.00 77.44 119 ASP A O 1
ATOM 965 N N . CYS A 1 120 ? -24.202 -6.276 37.835 1.00 79.69 120 CYS A N 1
ATOM 966 C CA . CYS A 1 120 ? -23.796 -7.424 37.031 1.00 79.69 120 CYS A CA 1
ATOM 967 C C . CYS A 1 120 ? -24.368 -8.716 37.631 1.00 79.69 120 CYS A C 1
ATOM 969 O O . CYS A 1 120 ? -24.043 -9.088 38.756 1.00 79.69 120 CYS A O 1
ATOM 971 N N . SER A 1 121 ? -25.177 -9.442 36.860 1.00 77.69 121 SER A N 1
ATOM 972 C CA . SER A 1 121 ? -25.736 -10.736 37.260 1.00 77.69 121 SER A CA 1
ATOM 973 C C . SER A 1 121 ? -25.101 -11.891 36.487 1.00 77.69 121 SER A C 1
ATOM 975 O O . SER A 1 121 ? -24.672 -11.735 35.346 1.00 77.69 121 SER A O 1
ATOM 977 N N . ALA A 1 122 ? -25.135 -13.092 37.069 1.00 77.75 122 ALA A N 1
ATOM 978 C CA . ALA A 1 122 ? -24.741 -14.324 36.379 1.00 77.75 122 ALA A CA 1
ATOM 979 C C . ALA A 1 122 ? -25.682 -14.706 35.213 1.00 77.75 122 ALA A C 1
ATOM 981 O O . ALA A 1 122 ? -25.362 -15.603 34.438 1.00 77.75 122 ALA A O 1
ATOM 982 N N . SER A 1 123 ? -26.840 -14.042 35.077 1.00 78.44 123 SER A N 1
ATOM 983 C CA . SER A 1 123 ? -27.812 -14.292 34.003 1.00 78.44 123 SER A CA 1
ATOM 984 C C . SER A 1 123 ? -27.437 -13.643 32.667 1.00 78.44 123 SER A C 1
ATOM 986 O O . SER A 1 123 ? -28.097 -13.908 31.666 1.00 78.44 123 SER A O 1
ATOM 988 N N . SER A 1 124 ? -26.397 -12.803 32.627 1.00 77.94 124 SER A N 1
ATOM 989 C CA . SER A 1 124 ? -25.895 -12.188 31.396 1.00 77.94 124 SER A CA 1
ATOM 990 C C . SER A 1 124 ? -24.367 -12.226 31.350 1.00 77.94 124 SER A C 1
ATOM 992 O O . SER A 1 124 ? -23.698 -12.155 32.376 1.00 77.94 124 SER A O 1
ATOM 994 N N . VAL A 1 125 ? -23.795 -12.331 30.145 1.00 82.19 125 VAL A N 1
ATOM 995 C CA . VAL A 1 125 ? -22.331 -12.387 29.973 1.00 82.19 125 VAL A CA 1
ATOM 996 C C . VAL A 1 125 ? -21.676 -11.059 30.364 1.00 82.19 125 VAL A C 1
ATOM 998 O O . VAL A 1 125 ? -20.613 -11.048 30.979 1.00 82.19 125 VAL A O 1
ATOM 1001 N N . CYS A 1 126 ? -22.281 -9.920 30.007 1.00 82.75 126 CYS A N 1
ATOM 1002 C CA . CYS A 1 126 ? -21.763 -8.610 30.390 1.00 82.75 126 CYS A CA 1
ATOM 1003 C C . CYS A 1 126 ? -22.843 -7.529 30.300 1.00 82.75 126 CYS A C 1
ATOM 1005 O O . CYS A 1 126 ? -23.121 -7.021 29.216 1.00 82.75 126 CYS A O 1
ATOM 1007 N N . HIS A 1 127 ? -23.368 -7.078 31.438 1.00 80.69 127 HIS A N 1
ATOM 1008 C CA . HIS A 1 127 ? -24.445 -6.081 31.512 1.00 80.69 127 HIS A CA 1
ATOM 1009 C C . HIS A 1 127 ? -24.111 -4.716 30.858 1.00 80.69 127 HIS A C 1
ATOM 1011 O O . HIS A 1 127 ? -24.997 -3.934 30.488 1.00 80.69 127 HIS A O 1
ATOM 1017 N N . LEU A 1 128 ? -22.819 -4.416 30.679 1.00 83.44 128 LEU A N 1
ATOM 1018 C CA . LEU A 1 128 ? -22.363 -3.243 29.937 1.00 83.44 128 LEU A CA 1
ATOM 1019 C C . LEU A 1 128 ? -22.676 -3.360 28.438 1.00 83.44 128 LEU A C 1
ATOM 1021 O O . LEU A 1 128 ? -23.177 -2.401 27.845 1.00 83.44 128 LEU A O 1
ATOM 1025 N N . ILE A 1 129 ? -22.401 -4.531 27.854 1.00 83.00 129 ILE A N 1
ATOM 1026 C CA . ILE A 1 129 ? -22.534 -4.829 26.422 1.00 83.00 129 ILE A CA 1
ATOM 1027 C C . ILE A 1 129 ? -23.940 -5.342 26.097 1.00 83.00 129 ILE A C 1
ATOM 1029 O O . ILE A 1 129 ? -24.596 -4.826 25.192 1.00 83.00 129 ILE A O 1
ATOM 1033 N N . THR A 1 130 ? -24.435 -6.324 26.850 1.00 74.12 130 THR A N 1
ATOM 1034 C CA . THR A 1 130 ? -25.768 -6.900 26.680 1.00 74.12 130 THR A CA 1
ATOM 1035 C C . THR A 1 130 ? 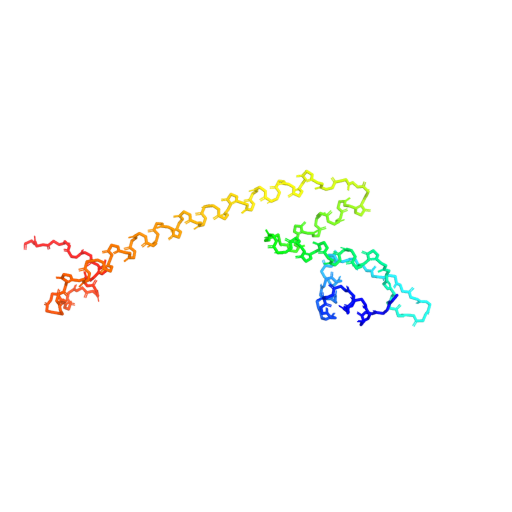-26.790 -6.054 27.435 1.00 74.12 130 THR A C 1
ATOM 1037 O O . THR A 1 130 ? -26.729 -5.893 28.652 1.00 74.12 130 THR A O 1
ATOM 1040 N N . LYS A 1 131 ? -27.745 -5.454 26.713 1.00 63.69 131 LYS A N 1
ATOM 1041 C CA . LYS A 1 131 ? -28.946 -4.889 27.341 1.00 63.69 131 LYS A CA 1
ATOM 1042 C C . LYS A 1 131 ? -29.831 -6.051 27.781 1.00 63.69 131 LYS A C 1
ATOM 1044 O O . LYS A 1 131 ? -30.520 -6.613 26.937 1.00 63.69 131 LYS A O 1
ATOM 1049 N N . ASP A 1 132 ? -29.893 -6.330 29.077 1.00 50.38 132 ASP A N 1
ATOM 1050 C CA . ASP A 1 132 ? -31.044 -7.052 29.612 1.00 50.38 132 ASP A CA 1
ATOM 1051 C C . ASP A 1 132 ? -32.276 -6.142 29.490 1.00 50.38 132 ASP A C 1
ATOM 1053 O O . ASP A 1 132 ? -32.480 -5.184 30.235 1.00 50.38 132 ASP A O 1
ATOM 1057 N N . LYS A 1 133 ? -33.085 -6.410 28.470 1.00 45.44 133 LYS A N 1
ATOM 1058 C CA . LYS A 1 133 ? -34.542 -6.339 28.574 1.00 45.44 133 LYS A CA 1
ATOM 1059 C C . LYS A 1 133 ? -34.954 -7.822 28.553 1.00 45.44 133 LYS A C 1
ATOM 1061 O O . LYS A 1 133 ? -34.550 -8.510 27.630 1.00 45.44 133 LYS A O 1
ATOM 1066 N N . ILE A 1 134 ? -35.700 -8.396 29.493 1.00 40.44 134 ILE A N 1
ATOM 1067 C CA . ILE A 1 134 ? -37.003 -7.968 29.999 1.00 40.44 134 ILE A CA 1
ATOM 1068 C C . ILE A 1 134 ? -37.255 -8.646 31.356 1.00 40.44 134 ILE A C 1
ATOM 1070 O O . ILE A 1 134 ? -37.052 -9.842 31.529 1.00 40.44 134 ILE A O 1
ATOM 1074 N N . ARG A 1 135 ? -37.756 -7.829 32.278 1.00 38.25 135 ARG A N 1
ATOM 1075 C CA . ARG A 1 135 ? -38.551 -8.172 33.456 1.00 38.25 135 ARG A CA 1
ATOM 1076 C C . ARG A 1 135 ? -39.898 -8.724 32.948 1.00 38.25 135 ARG A C 1
ATOM 1078 O O . ARG A 1 135 ? -40.644 -7.939 32.365 1.00 38.25 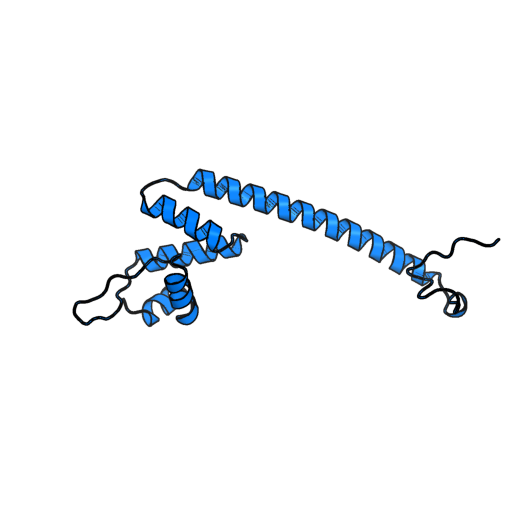135 ARG A O 1
ATOM 1085 N N . ILE A 1 136 ? -40.154 -10.029 33.076 1.00 37.09 136 ILE A N 1
ATOM 1086 C CA . ILE A 1 136 ? -41.505 -10.620 32.967 1.00 37.09 136 ILE A CA 1
ATOM 1087 C C . ILE A 1 136 ? -41.981 -10.883 34.389 1.00 37.09 136 ILE A C 1
ATOM 1089 O O . ILE A 1 136 ? -41.173 -11.451 35.156 1.00 37.09 136 ILE A O 1
#

Secondary structure (DSSP, 8-state):
--HHHHHHHHT--HHHHHHHHHTTSS-PPEE-TTS-EE--HHHHHHHHHHHHHHHTT--HHHHHHHHHHHHTT---HHHHHHHHHHHHHHHHHHHHHHHHHHHHHHHHHHHHTT--GGG--TTSS-TTTS------

Sequence (136 aa):
MRIGEVAKRSGVSVKTIRYYEEIEVLGEPRRLASGYRDYDIDTIERLRFIRASQASGLSLGEIKGIVAYRDRGESPCSHVLDLLRRRSDEIDAQIEELKRSKTIINKLVTRSRKLRPEDCSASSVCHLITKDKIRI

Foldseek 3Di:
DALVVLCVLLVNDSVVLVVCCVVCLLHQADADPVRGGDDDPVSSVSSNVCVVCVVLVDDSVLSSVLSVCVVVVHHCVVVSVVVSVVSVVVVVVVVVVVVVVVVVVVVLVVVVVVDDPVNDDPVDPDCSNDPDDDDD

pLDDT: mean 88.68, std 10.85, range [37.09, 98.62]

Radius of gyration: 26.38 Å; chains: 1; bounding box: 71×23×67 Å